Protein AF-A0A7G8IMQ3-F1 (afdb_monomer_lite)

Sequence (125 aa):
MEDGVNHDNGVAVAAYNPFKRRDLAMLTTSTRLKLQAILRRLATGTSVSLEERVYLQKFADCDRTVASWLRQARRQQLAGHPFSGMDGFLNELDLGASEPNQEHRPDRDDLGDWFGGADPWLRRD

Foldseek 3Di:
DDDDDDDDPPPPPVPPDLPPDDVPQDPDPVNVVLLVVQLVCLLQVHDDDPVSVVSLVSNLVRDVVSVLSNLLSLQSNVVNHDDDDPRNVCSVVSHDDSDPPPDDDCVPDVVCVVCVPDDPVPDDD

Secondary structure (DSSP, 8-state):
-----------------TT---STT---HHHHHHHHHHHHHHHTT----HHHHHHHHHHHTT-HHHHHHHHHHHHHHHH-S---HHHHHHHHTT-S-SSTT----TTT--HHHHHHT--GGGS--

Radius of gyration: 24.01 Å; chains: 1; bounding box: 70×51×51 Å

Structure (mmCIF, N/CA/C/O backbone):
data_AF-A0A7G8IMQ3-F1
#
_entry.id   AF-A0A7G8IMQ3-F1
#
loop_
_atom_site.group_PDB
_atom_site.id
_atom_site.type_symbol
_atom_site.label_atom_id
_atom_site.label_alt_id
_atom_site.label_comp_id
_atom_site.label_asym_id
_atom_site.label_entity_id
_atom_site.label_seq_id
_atom_site.pdbx_PDB_ins_code
_atom_site.Cartn_x
_atom_site.Cartn_y
_atom_site.Cartn_z
_atom_site.occupancy
_atom_site.B_iso_or_equiv
_atom_site.auth_seq_id
_atom_site.auth_comp_id
_atom_site.auth_asym_id
_atom_site.auth_atom_id
_atom_site.pdbx_PDB_model_num
ATOM 1 N N . MET A 1 1 ? -43.954 14.650 -40.834 1.00 39.47 1 MET A N 1
ATOM 2 C CA . MET A 1 1 ? -43.111 15.803 -41.192 1.00 39.47 1 MET A CA 1
ATOM 3 C C . MET A 1 1 ? -43.310 16.811 -40.079 1.00 39.47 1 MET A C 1
ATOM 5 O O . MET A 1 1 ? -44.385 17.381 -39.996 1.00 39.47 1 MET A O 1
ATOM 9 N N . GLU A 1 2 ? -42.595 16.633 -38.970 1.00 43.44 2 GLU A N 1
ATOM 10 C CA . GLU A 1 2 ? -41.285 17.262 -38.715 1.00 43.44 2 GLU A CA 1
ATOM 11 C C . GLU A 1 2 ? -41.366 18.778 -38.857 1.00 43.44 2 GLU A C 1
ATOM 13 O O . GLU A 1 2 ? -41.512 19.258 -39.968 1.00 43.44 2 GLU A O 1
ATOM 18 N N . ASP A 1 3 ? -41.304 19.480 -37.726 1.00 37.97 3 ASP A N 1
ATOM 19 C CA . ASP A 1 3 ? -40.486 20.683 -37.580 1.00 37.97 3 ASP A CA 1
ATOM 20 C C . ASP A 1 3 ? -40.259 20.922 -36.086 1.00 37.97 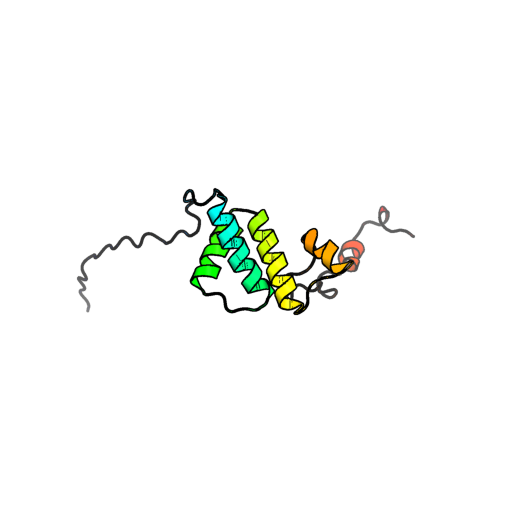3 ASP A C 1
ATOM 22 O O . ASP A 1 3 ? -41.167 21.228 -35.309 1.00 37.97 3 ASP A O 1
ATOM 26 N N . GLY A 1 4 ? -39.024 20.649 -35.673 1.00 45.62 4 GLY A N 1
ATOM 27 C CA . GLY A 1 4 ? -38.547 20.836 -34.317 1.00 45.62 4 GLY A CA 1
ATOM 28 C C . GLY A 1 4 ? -38.103 22.270 -34.070 1.00 45.62 4 GLY A C 1
ATOM 29 O O . GLY A 1 4 ? -37.495 22.900 -34.926 1.00 45.62 4 GLY A O 1
ATOM 30 N N . VAL A 1 5 ? -38.319 22.740 -32.844 1.00 44.91 5 VAL A N 1
ATOM 31 C CA . VAL A 1 5 ? -37.498 23.786 -32.228 1.00 44.91 5 VAL A CA 1
ATOM 32 C C . VAL A 1 5 ? -37.355 23.418 -30.754 1.00 44.91 5 VAL A C 1
ATOM 34 O O . VAL A 1 5 ? -38.187 23.788 -29.928 1.00 44.91 5 VAL A O 1
ATOM 37 N N . ASN A 1 6 ? -36.323 22.643 -30.417 1.00 42.66 6 ASN A N 1
ATOM 38 C CA . ASN A 1 6 ? -35.900 22.505 -29.028 1.00 42.66 6 ASN A CA 1
ATOM 39 C C . ASN A 1 6 ? -34.781 23.515 -28.788 1.00 42.66 6 ASN A C 1
ATOM 41 O O . ASN A 1 6 ? -33.779 23.519 -29.499 1.00 42.66 6 ASN A O 1
ATOM 45 N N . HIS A 1 7 ? -35.028 24.418 -27.846 1.00 43.06 7 HIS A N 1
ATOM 46 C CA . HIS A 1 7 ? -34.142 25.516 -27.507 1.00 43.06 7 HIS A CA 1
ATOM 47 C C . HIS A 1 7 ? -32.805 24.986 -26.983 1.00 43.06 7 HIS A C 1
ATOM 49 O O . HIS A 1 7 ? -32.763 24.151 -26.077 1.00 43.06 7 HIS A O 1
ATOM 55 N N . ASP A 1 8 ? -31.729 25.536 -27.544 1.00 47.81 8 ASP A N 1
ATOM 56 C CA . ASP A 1 8 ? -30.366 25.462 -27.037 1.00 47.81 8 ASP A CA 1
ATOM 57 C C . ASP A 1 8 ? -30.319 25.806 -25.542 1.00 47.81 8 ASP A C 1
ATOM 59 O O . ASP A 1 8 ? -30.289 26.969 -25.142 1.00 47.81 8 ASP A O 1
ATOM 63 N N . ASN A 1 9 ? -30.249 24.776 -24.702 1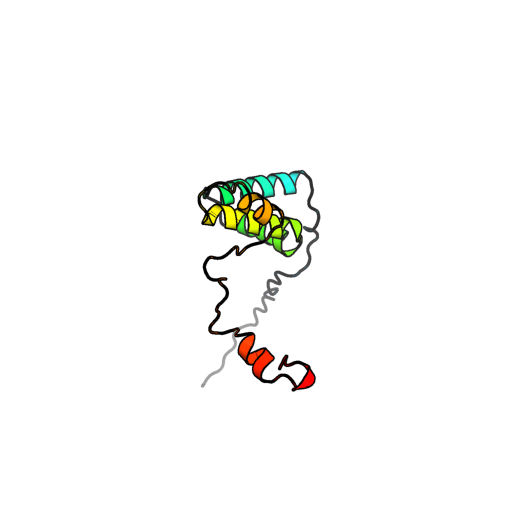.00 44.91 9 ASN A N 1
ATOM 64 C CA . ASN A 1 9 ? -29.697 24.877 -23.359 1.00 44.91 9 ASN A CA 1
ATOM 65 C C . ASN A 1 9 ? -28.290 24.289 -23.401 1.00 44.91 9 ASN A C 1
ATOM 67 O O . ASN A 1 9 ? -28.047 23.151 -22.993 1.00 44.91 9 ASN A O 1
ATOM 71 N N . GLY A 1 10 ? -27.361 25.089 -23.926 1.00 43.72 10 GLY A N 1
ATOM 72 C CA . GLY A 1 10 ? -25.925 24.848 -23.862 1.00 43.72 10 GLY A CA 1
ATOM 73 C C . GLY A 1 10 ? -25.426 24.900 -22.420 1.00 43.72 10 GLY A C 1
ATOM 74 O O . GLY A 1 10 ? -24.772 25.854 -22.005 1.00 43.72 10 GLY A O 1
ATOM 75 N N . VAL A 1 11 ? -25.721 23.862 -21.639 1.00 42.44 11 VAL A N 1
ATOM 76 C CA . VAL A 1 11 ? -24.996 23.582 -20.405 1.00 42.44 11 VAL A CA 1
ATOM 77 C C . VAL A 1 11 ? -23.642 23.056 -20.849 1.00 42.44 11 VAL A C 1
ATOM 79 O O . VAL A 1 11 ? -23.515 21.905 -21.265 1.00 42.44 11 VAL A O 1
ATOM 82 N N . ALA A 1 12 ? -22.622 23.911 -20.796 1.00 44.53 12 ALA A N 1
ATOM 83 C CA . ALA A 1 12 ? -21.241 23.474 -20.880 1.00 44.53 12 ALA A CA 1
ATOM 84 C C . ALA A 1 12 ? -20.992 22.503 -19.718 1.00 44.53 12 ALA A C 1
ATOM 86 O O . ALA A 1 12 ? -20.668 22.904 -18.599 1.00 44.53 12 ALA A O 1
ATOM 87 N N . VAL A 1 13 ? -21.190 21.209 -19.974 1.00 47.47 13 VAL A N 1
ATOM 88 C CA . VAL A 1 13 ? -20.741 20.134 -19.100 1.00 47.47 13 VAL A CA 1
ATOM 89 C C . VAL A 1 13 ? -19.226 20.228 -19.134 1.00 47.47 13 VAL A C 1
ATOM 91 O O . VAL A 1 13 ? -18.579 19.722 -20.049 1.00 47.47 13 VAL A O 1
ATOM 94 N N . ALA A 1 14 ? -18.655 20.966 -18.182 1.00 50.47 14 ALA A N 1
ATOM 95 C CA . ALA A 1 14 ? -17.225 20.973 -17.959 1.00 50.47 14 ALA A CA 1
ATOM 96 C C . ALA A 1 14 ? -16.826 19.514 -17.742 1.00 50.47 14 ALA A C 1
ATOM 98 O O . ALA A 1 14 ? -17.110 18.948 -16.685 1.00 50.47 14 ALA A O 1
ATOM 99 N N . ALA A 1 15 ? -16.247 18.896 -18.776 1.00 53.22 15 ALA A N 1
ATOM 100 C CA . ALA A 1 15 ? -15.785 17.525 -18.732 1.00 53.22 15 ALA A CA 1
ATOM 101 C C . ALA A 1 15 ? -14.956 17.379 -17.460 1.00 53.22 15 ALA A C 1
ATOM 103 O O . ALA A 1 15 ? -13.953 18.079 -17.275 1.00 53.22 15 ALA A O 1
ATOM 104 N N . TYR A 1 16 ? -15.439 16.546 -16.538 1.00 54.94 16 TYR A N 1
ATOM 105 C CA . TYR A 1 16 ? -14.706 16.194 -15.339 1.00 54.94 16 TYR A CA 1
ATOM 106 C C . TYR A 1 16 ? -13.379 15.607 -15.811 1.00 54.94 16 TYR A C 1
ATOM 108 O O . TYR A 1 16 ? -13.317 14.473 -16.270 1.00 54.94 16 TYR A O 1
ATOM 116 N N . ASN A 1 17 ? -12.335 16.432 -15.790 1.00 55.03 17 ASN A N 1
ATOM 117 C CA . ASN A 1 17 ? -10.990 16.019 -16.123 1.00 55.03 17 ASN A CA 1
ATOM 118 C C . ASN A 1 17 ? -10.330 15.619 -14.798 1.00 55.03 17 ASN A C 1
ATOM 120 O O . ASN A 1 17 ? -9.917 16.513 -14.042 1.00 55.03 17 ASN A O 1
ATOM 124 N N . PRO A 1 18 ? -10.263 14.314 -14.471 1.00 54.81 18 PRO A N 1
ATOM 125 C CA . PRO A 1 18 ? -9.664 13.854 -13.221 1.00 54.81 18 PRO A CA 1
ATOM 126 C C . PRO A 1 18 ? -8.175 14.220 -13.125 1.00 54.81 18 PRO A C 1
ATOM 128 O O . PRO A 1 18 ? -7.619 14.212 -12.033 1.00 54.81 18 PRO A O 1
ATOM 131 N N . PHE A 1 19 ? -7.551 14.625 -14.239 1.00 52.44 19 PHE A N 1
ATOM 132 C CA . PHE A 1 19 ? -6.131 14.956 -14.342 1.00 52.44 19 PHE A CA 1
ATOM 133 C C . PHE A 1 19 ? -5.827 16.456 -14.295 1.00 52.44 19 PHE A C 1
ATOM 135 O O . PHE A 1 19 ? -4.677 16.856 -14.490 1.00 52.44 19 PHE A O 1
ATOM 142 N N . LYS A 1 20 ? -6.824 17.319 -14.037 1.00 54.81 20 LYS A N 1
ATOM 143 C CA . LYS A 1 20 ? -6.554 18.743 -13.801 1.00 54.81 20 LYS A CA 1
ATOM 144 C C . LYS A 1 20 ? -5.770 18.847 -12.490 1.00 54.81 20 LYS A C 1
ATOM 146 O O . LYS A 1 20 ? -6.375 18.774 -11.421 1.00 54.81 20 LYS A O 1
ATOM 151 N N . ARG A 1 21 ? -4.436 18.957 -12.597 1.00 54.41 21 ARG A N 1
ATOM 152 C CA . ARG A 1 21 ? -3.479 19.150 -11.494 1.00 54.41 21 ARG A CA 1
ATOM 153 C C . ARG A 1 21 ? -3.949 20.326 -10.638 1.00 54.41 21 ARG A C 1
ATOM 155 O O . ARG A 1 21 ? -3.699 21.479 -10.963 1.00 54.41 21 ARG A O 1
ATOM 162 N N . ARG A 1 22 ? -4.717 20.025 -9.595 1.00 57.41 22 ARG A N 1
ATOM 163 C CA . ARG A 1 22 ? -5.002 20.934 -8.487 1.00 57.41 22 ARG A CA 1
ATOM 164 C C . ARG A 1 22 ? -3.896 20.697 -7.469 1.00 57.41 22 ARG A C 1
ATOM 166 O O . ARG A 1 22 ? -3.482 19.550 -7.317 1.00 57.41 22 ARG A O 1
ATOM 173 N N . ASP A 1 23 ? -3.453 21.745 -6.791 1.00 58.53 23 ASP A N 1
ATOM 174 C CA . ASP A 1 23 ? -2.307 21.819 -5.867 1.00 58.53 23 ASP A CA 1
ATOM 175 C C . ASP A 1 23 ? -2.414 20.946 -4.589 1.00 58.53 23 ASP A C 1
ATOM 177 O O . ASP A 1 23 ? -1.932 21.298 -3.518 1.00 58.53 23 ASP A O 1
ATOM 181 N N . LEU A 1 24 ? -3.029 19.767 -4.684 1.00 58.56 24 LEU A N 1
ATOM 182 C CA . LEU A 1 24 ? -3.152 18.738 -3.649 1.00 58.56 24 LEU A CA 1
ATOM 183 C C . LEU A 1 24 ? -1.842 17.956 -3.431 1.00 58.56 24 LEU A C 1
ATOM 185 O O . LEU A 1 24 ? -1.824 16.994 -2.670 1.00 58.56 24 LEU A O 1
ATOM 189 N N . ALA A 1 25 ? -0.759 18.344 -4.109 1.00 58.75 25 ALA A N 1
ATOM 190 C CA . ALA A 1 25 ? 0.484 17.583 -4.196 1.00 58.75 25 ALA A CA 1
ATOM 191 C C . ALA A 1 25 ? 1.323 17.585 -2.906 1.00 58.75 25 ALA A C 1
ATOM 193 O O . ALA A 1 25 ? 2.239 16.776 -2.782 1.00 58.75 25 ALA A O 1
ATOM 194 N N . MET A 1 26 ? 1.051 18.471 -1.941 1.00 75.75 26 MET A N 1
ATOM 195 C CA . MET A 1 26 ? 1.868 18.531 -0.728 1.00 75.75 26 MET A CA 1
ATOM 196 C C . MET A 1 26 ? 1.367 17.599 0.373 1.00 75.75 26 MET A C 1
ATOM 198 O O . MET A 1 26 ? 0.333 17.822 1.006 1.00 75.75 26 MET A O 1
ATOM 202 N N . LEU A 1 27 ? 2.191 16.595 0.661 1.00 81.44 27 LEU A N 1
ATOM 203 C CA . LEU A 1 27 ? 2.050 15.684 1.786 1.00 81.44 27 LEU A CA 1
ATOM 204 C C . LEU A 1 27 ? 2.427 16.383 3.106 1.00 81.44 27 LEU A C 1
ATOM 206 O O . LEU A 1 27 ? 3.484 16.145 3.691 1.00 81.44 27 LEU A O 1
ATOM 210 N N . THR A 1 28 ? 1.557 17.271 3.583 1.00 89.62 28 THR A N 1
ATOM 211 C CA . THR A 1 28 ? 1.678 17.876 4.920 1.00 89.62 28 THR A CA 1
ATOM 212 C C . THR A 1 28 ? 1.597 16.809 6.019 1.00 89.62 28 THR A C 1
ATOM 214 O O . THR A 1 28 ? 1.009 15.741 5.819 1.00 89.62 28 THR A O 1
ATOM 217 N N . THR A 1 29 ? 2.107 17.102 7.217 1.00 91.81 29 THR A N 1
ATOM 218 C CA . THR A 1 29 ? 2.068 16.175 8.363 1.00 91.81 29 THR A CA 1
ATOM 219 C C . THR A 1 29 ? 0.655 15.664 8.651 1.00 91.81 29 THR A C 1
ATOM 221 O O . THR A 1 29 ? 0.448 14.459 8.782 1.00 91.81 29 THR A O 1
ATOM 224 N N . SER A 1 30 ? -0.342 16.551 8.661 1.00 91.31 30 SER A N 1
ATOM 225 C CA . SER A 1 30 ? -1.739 16.178 8.911 1.00 91.31 30 SER A CA 1
ATOM 226 C C . SER A 1 30 ? -2.301 15.263 7.821 1.00 91.31 30 SER A C 1
ATOM 228 O O . SER A 1 30 ? -2.986 14.287 8.129 1.00 91.31 30 SER A O 1
ATOM 230 N N . THR A 1 31 ? -1.983 15.530 6.548 1.00 92.38 31 THR A N 1
ATOM 231 C CA . THR A 1 31 ? -2.407 14.654 5.441 1.00 92.38 31 THR A CA 1
ATOM 232 C C . THR A 1 31 ? -1.742 13.285 5.526 1.00 92.38 31 THR A C 1
ATOM 234 O O . THR A 1 31 ? -2.432 12.274 5.425 1.00 92.38 31 THR A O 1
ATOM 237 N N . ARG A 1 32 ? -0.436 13.229 5.819 1.00 93.88 32 ARG A N 1
ATOM 238 C CA . ARG A 1 32 ? 0.301 11.977 6.021 1.00 93.88 32 ARG A CA 1
ATOM 239 C C . ARG A 1 32 ? -0.328 11.133 7.128 1.00 93.88 32 ARG A C 1
ATOM 241 O O . ARG A 1 32 ? -0.588 9.957 6.902 1.00 93.88 32 ARG A O 1
ATOM 248 N N . LEU A 1 33 ? -0.612 11.725 8.289 1.00 95.75 33 LEU A N 1
ATOM 249 C CA . LEU A 1 33 ? -1.234 11.018 9.415 1.00 95.75 33 LEU A CA 1
ATOM 250 C C . LEU A 1 33 ? -2.623 10.479 9.055 1.00 95.75 33 LEU A C 1
ATOM 252 O O . LEU A 1 33 ? -2.942 9.332 9.368 1.00 95.75 33 LEU A O 1
ATOM 256 N N . LYS A 1 34 ? -3.430 11.271 8.338 1.00 95.38 34 LYS A N 1
ATOM 257 C CA . LYS A 1 34 ? -4.747 10.835 7.858 1.00 95.38 34 LYS A CA 1
ATOM 258 C C . LYS A 1 34 ? -4.636 9.650 6.896 1.00 95.38 34 LYS A C 1
ATOM 260 O O . LYS A 1 34 ? -5.354 8.667 7.056 1.00 95.38 34 LYS A O 1
ATOM 265 N N . LEU A 1 35 ? -3.721 9.716 5.929 1.00 96.00 35 LEU A N 1
ATOM 266 C CA . LEU A 1 35 ? -3.484 8.624 4.981 1.00 96.00 35 LEU A CA 1
ATOM 267 C C . LEU A 1 35 ? -2.988 7.364 5.700 1.00 96.00 35 LEU A C 1
ATOM 269 O O . LEU A 1 35 ? -3.508 6.282 5.446 1.00 96.00 35 LEU A O 1
ATOM 273 N N . GLN A 1 36 ? -2.055 7.495 6.647 1.00 96.12 36 GLN A N 1
ATOM 274 C CA . GLN A 1 36 ? -1.565 6.373 7.455 1.00 96.12 36 GLN A CA 1
ATOM 275 C C . GLN A 1 36 ? -2.679 5.708 8.273 1.00 96.12 36 GLN A C 1
ATOM 277 O O . GLN A 1 36 ? -2.713 4.483 8.367 1.00 96.12 36 GLN A O 1
ATOM 282 N N . ALA A 1 37 ? -3.613 6.482 8.832 1.00 96.81 37 ALA A N 1
ATOM 283 C CA . ALA A 1 37 ? -4.759 5.931 9.553 1.00 96.81 37 ALA A CA 1
ATOM 284 C C . ALA A 1 37 ? -5.685 5.112 8.634 1.00 96.81 37 ALA A C 1
ATOM 286 O O . ALA A 1 37 ? -6.111 4.017 9.007 1.00 96.81 37 ALA A O 1
ATOM 287 N N . ILE A 1 38 ? -5.955 5.610 7.421 1.00 97.19 38 ILE A N 1
ATOM 288 C CA . ILE A 1 38 ? -6.741 4.887 6.408 1.00 97.19 38 ILE A CA 1
ATOM 289 C C . ILE A 1 38 ? -6.014 3.602 5.987 1.00 97.19 38 ILE A C 1
ATOM 291 O O . ILE A 1 38 ? -6.620 2.534 5.957 1.00 97.19 38 ILE A O 1
ATOM 295 N N . LEU A 1 39 ? -4.712 3.688 5.705 1.00 96.50 39 LEU A N 1
ATOM 296 C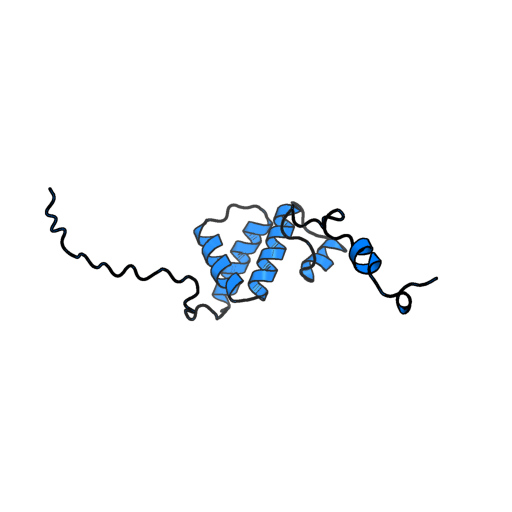 CA . LEU A 1 39 ? -3.889 2.556 5.274 1.00 96.50 39 LEU A CA 1
ATOM 297 C C . LEU A 1 39 ? -3.800 1.456 6.335 1.00 96.50 39 LEU A C 1
ATOM 299 O O . LEU A 1 39 ? -3.908 0.283 5.995 1.00 96.50 39 LEU A O 1
ATOM 303 N N . ARG A 1 40 ? -3.671 1.816 7.618 1.00 95.75 40 ARG A N 1
ATOM 304 C CA . ARG A 1 40 ? -3.697 0.846 8.724 1.00 95.75 40 ARG A CA 1
ATOM 305 C C . ARG A 1 40 ? -5.016 0.080 8.771 1.00 95.75 40 ARG A C 1
ATOM 307 O O . ARG A 1 40 ? -4.991 -1.139 8.858 1.00 95.75 40 ARG A O 1
ATOM 314 N N . ARG A 1 41 ? -6.149 0.784 8.660 1.00 95.75 41 ARG A N 1
ATOM 315 C CA . ARG A 1 41 ? -7.482 0.155 8.615 1.00 95.75 41 ARG A CA 1
ATOM 316 C C . ARG A 1 41 ? -7.649 -0.750 7.399 1.00 95.75 41 ARG A C 1
ATOM 318 O O . ARG A 1 41 ? -8.257 -1.807 7.516 1.00 95.75 41 ARG A O 1
ATOM 325 N N . LEU A 1 42 ? -7.106 -0.345 6.252 1.00 94.88 42 LEU A N 1
ATOM 326 C CA . LEU A 1 42 ? -7.120 -1.162 5.042 1.00 94.88 42 LEU A CA 1
ATOM 327 C C . LEU A 1 42 ? -6.323 -2.460 5.241 1.00 94.88 42 LEU A C 1
ATOM 329 O O . LEU A 1 42 ? -6.845 -3.535 4.962 1.00 94.88 42 LEU A O 1
ATOM 333 N N . ALA A 1 43 ? -5.104 -2.362 5.781 1.00 93.38 43 ALA A N 1
ATOM 334 C CA . ALA A 1 43 ? -4.230 -3.506 6.032 1.00 93.38 43 ALA A CA 1
ATOM 335 C C . ALA A 1 43 ? -4.834 -4.517 7.019 1.00 93.38 43 ALA A C 1
ATOM 337 O O . ALA A 1 43 ? -4.689 -5.719 6.831 1.00 93.38 43 ALA A O 1
ATOM 338 N N . THR A 1 44 ? -5.559 -4.049 8.041 1.00 93.62 44 THR A N 1
ATOM 339 C CA . THR A 1 44 ? -6.250 -4.914 9.013 1.00 93.62 44 THR A CA 1
ATOM 340 C C . THR A 1 44 ? -7.602 -5.437 8.520 1.00 93.62 44 THR A C 1
ATOM 342 O O . THR A 1 44 ? -8.330 -6.060 9.290 1.00 93.62 44 THR A O 1
ATOM 345 N N . GLY A 1 45 ? -7.996 -5.143 7.276 1.00 91.12 45 GLY A N 1
ATOM 346 C CA . GLY A 1 45 ? -9.295 -5.540 6.723 1.00 91.12 45 GLY A CA 1
ATOM 347 C C . GLY A 1 45 ? -10.498 -4.849 7.380 1.00 91.12 45 GLY A C 1
ATOM 348 O O . GLY A 1 45 ? -11.633 -5.294 7.226 1.00 91.12 45 GLY A O 1
ATOM 349 N N . THR A 1 46 ? -10.279 -3.759 8.118 1.00 94.38 46 THR A N 1
ATOM 350 C CA . THR A 1 46 ? -11.350 -2.966 8.734 1.00 94.38 46 THR A CA 1
ATOM 351 C C . THR A 1 46 ? -12.111 -2.175 7.666 1.00 94.38 46 THR A C 1
ATOM 353 O O . THR A 1 46 ? -11.573 -1.851 6.605 1.00 94.38 46 THR A O 1
ATOM 356 N N . SER A 1 47 ? -13.377 -1.834 7.927 1.00 93.44 47 SER A N 1
ATOM 357 C CA . SER A 1 47 ? -14.172 -1.039 6.989 1.00 93.44 47 SER A CA 1
ATOM 358 C C . SER A 1 47 ? -13.505 0.315 6.711 1.00 93.44 47 SER A C 1
ATOM 360 O O . SER A 1 47 ? -13.081 1.025 7.624 1.00 93.44 47 SER A O 1
ATOM 362 N N . VAL A 1 48 ? -13.410 0.669 5.429 1.00 96.12 48 VAL A N 1
ATOM 363 C CA . VAL A 1 48 ? -12.930 1.964 4.923 1.00 96.12 48 VAL A CA 1
ATOM 364 C C . VAL A 1 48 ? -13.986 2.480 3.958 1.00 96.12 48 VAL A C 1
ATOM 366 O O . VAL A 1 48 ? -14.428 1.732 3.080 1.00 96.12 48 VAL A O 1
ATOM 369 N N . SER A 1 49 ? -14.419 3.728 4.130 1.00 96.62 49 SER A N 1
ATOM 370 C CA . SER A 1 49 ? -15.488 4.292 3.305 1.00 96.62 49 SER A CA 1
ATOM 371 C C . SER A 1 49 ? -15.021 4.528 1.865 1.00 96.62 49 SER A C 1
ATOM 373 O O . SER A 1 49 ? -13.824 4.618 1.575 1.00 96.62 49 SER A O 1
ATOM 375 N N . LEU A 1 50 ? -15.971 4.649 0.934 1.00 94.75 50 LEU A N 1
ATOM 376 C CA . LEU A 1 50 ? -15.650 4.993 -0.453 1.00 94.75 50 LEU A CA 1
ATOM 377 C C . LEU A 1 50 ? -14.937 6.350 -0.541 1.00 94.75 50 LEU A C 1
ATOM 379 O O . LEU A 1 50 ? -13.966 6.486 -1.278 1.00 94.75 50 LEU A O 1
ATOM 383 N N . GLU A 1 51 ? -15.373 7.331 0.249 1.00 94.56 51 GLU A N 1
ATOM 384 C CA . GLU A 1 51 ? -14.760 8.661 0.298 1.00 94.56 51 GLU A CA 1
ATOM 385 C C . GLU A 1 51 ? -13.303 8.608 0.763 1.00 94.56 51 GLU A C 1
ATOM 387 O O . GLU A 1 51 ? -12.444 9.255 0.166 1.00 94.56 51 GLU A O 1
ATOM 392 N N . GLU A 1 52 ? -13.003 7.805 1.788 1.00 95.88 52 GLU A N 1
ATOM 393 C CA . GLU A 1 52 ? -11.637 7.596 2.279 1.00 95.88 52 GLU A CA 1
ATOM 394 C C . GLU A 1 52 ? -10.752 6.936 1.218 1.00 95.88 52 GLU A C 1
ATOM 396 O O . GLU A 1 52 ? -9.607 7.348 1.029 1.00 95.88 52 GLU A O 1
ATOM 401 N N . ARG A 1 53 ? -11.289 5.957 0.479 1.00 94.56 53 ARG A N 1
ATOM 402 C CA . ARG A 1 53 ? -10.577 5.299 -0.627 1.00 94.56 53 ARG A CA 1
ATOM 403 C C . ARG A 1 53 ? -10.299 6.261 -1.774 1.00 94.56 53 ARG A C 1
ATOM 405 O O . ARG A 1 53 ? -9.174 6.315 -2.256 1.00 94.56 53 ARG A O 1
ATOM 412 N N . VAL A 1 54 ? -11.291 7.052 -2.181 1.00 94.81 54 VAL A N 1
ATOM 413 C CA . VAL A 1 54 ? -11.130 8.073 -3.227 1.00 94.81 54 VAL A CA 1
ATOM 414 C C . VAL A 1 54 ? -10.136 9.145 -2.781 1.00 94.81 54 VAL A C 1
ATOM 416 O O . VAL A 1 54 ? -9.311 9.587 -3.576 1.00 94.81 54 VAL A O 1
ATOM 419 N N . TYR A 1 55 ? -10.183 9.558 -1.513 1.00 93.44 55 TYR A N 1
ATOM 420 C CA . TYR A 1 55 ? -9.208 10.484 -0.943 1.00 93.44 55 TYR A CA 1
ATOM 421 C C . TYR A 1 55 ? -7.791 9.910 -1.022 1.00 93.44 55 TYR A C 1
ATOM 423 O O . TYR A 1 55 ? -6.910 10.574 -1.552 1.00 93.44 55 TYR A O 1
ATOM 431 N N . LEU A 1 56 ? -7.583 8.673 -0.571 1.00 94.81 56 LEU A N 1
ATOM 432 C CA . LEU A 1 56 ? -6.291 7.990 -0.645 1.00 94.81 56 LEU A CA 1
ATOM 433 C C . LEU A 1 56 ? -5.789 7.848 -2.090 1.00 94.81 56 LEU A C 1
ATOM 435 O O . LEU A 1 56 ? -4.625 8.141 -2.355 1.00 94.81 56 LEU A O 1
ATOM 439 N N . GLN A 1 57 ? -6.666 7.466 -3.024 1.00 93.75 57 GLN A N 1
ATOM 440 C CA . GLN A 1 57 ? -6.309 7.282 -4.431 1.00 93.75 57 GLN A CA 1
ATOM 441 C C . GLN A 1 57 ? -5.819 8.583 -5.074 1.00 93.75 57 GLN A C 1
ATOM 443 O O . GLN A 1 57 ? -4.797 8.572 -5.747 1.00 93.75 57 GLN A O 1
ATOM 448 N N . LYS A 1 58 ? -6.459 9.724 -4.775 1.00 91.62 58 LYS A N 1
ATOM 449 C CA . LYS A 1 58 ? -6.008 11.039 -5.266 1.00 91.62 58 LYS A CA 1
ATOM 450 C C . LYS A 1 58 ? -4.543 11.327 -4.919 1.00 91.62 58 LYS A C 1
ATOM 452 O O . LYS A 1 58 ? -3.827 11.895 -5.738 1.00 91.62 58 LYS A O 1
ATOM 457 N N . PHE A 1 59 ? -4.101 10.948 -3.717 1.00 92.31 59 PHE A N 1
ATOM 458 C CA . PHE A 1 59 ? -2.702 11.112 -3.310 1.00 92.31 59 PHE A CA 1
ATOM 459 C C . PHE A 1 59 ? -1.797 10.041 -3.915 1.00 92.31 59 PHE A C 1
ATOM 461 O O . PHE A 1 59 ? -0.690 10.367 -4.327 1.00 92.31 59 PHE A O 1
ATOM 468 N N . ALA A 1 60 ? -2.257 8.793 -4.011 1.00 93.12 60 ALA A N 1
ATOM 469 C CA . ALA A 1 60 ? -1.499 7.717 -4.648 1.00 93.12 60 ALA A CA 1
ATOM 470 C C . ALA A 1 60 ? -1.200 8.006 -6.131 1.00 93.12 60 ALA A C 1
ATOM 472 O O . ALA A 1 60 ? -0.110 7.701 -6.603 1.00 93.12 60 ALA A O 1
ATOM 473 N N . ASP A 1 61 ? -2.126 8.648 -6.845 1.00 90.38 61 ASP A N 1
ATOM 474 C CA . ASP A 1 61 ? -1.942 9.027 -8.252 1.00 90.38 61 ASP A CA 1
ATOM 475 C C . ASP A 1 61 ? -0.877 10.125 -8.438 1.00 90.38 61 ASP A C 1
ATOM 477 O O . ASP A 1 61 ? -0.314 10.268 -9.523 1.00 90.38 61 ASP A O 1
ATOM 481 N N . CYS A 1 62 ? -0.588 10.902 -7.387 1.00 88.69 62 CYS A N 1
ATOM 482 C CA . CYS A 1 62 ? 0.346 12.030 -7.435 1.00 88.69 62 CYS A CA 1
ATOM 483 C C . CYS A 1 62 ? 1.694 11.743 -6.750 1.00 88.69 62 CYS A C 1
ATOM 485 O O . CYS A 1 62 ? 2.709 12.304 -7.156 1.00 88.69 62 CYS A O 1
ATOM 487 N N . ASP A 1 63 ? 1.715 10.896 -5.716 1.00 90.31 63 ASP A N 1
ATOM 488 C CA . ASP A 1 63 ? 2.891 10.589 -4.896 1.00 90.31 63 ASP A CA 1
ATOM 489 C C . ASP A 1 63 ? 3.175 9.080 -4.889 1.00 90.31 63 ASP A C 1
ATOM 491 O O . ASP A 1 63 ? 2.422 8.264 -4.344 1.00 90.31 63 ASP A O 1
ATOM 495 N N . ARG A 1 64 ? 4.334 8.714 -5.450 1.00 91.06 64 ARG A N 1
ATOM 496 C CA . ARG A 1 64 ? 4.815 7.328 -5.520 1.00 91.06 64 ARG A CA 1
ATOM 497 C C . ARG A 1 64 ? 4.946 6.678 -4.141 1.00 91.06 64 ARG A C 1
ATOM 499 O O . ARG A 1 64 ? 4.735 5.472 -4.025 1.00 91.06 64 ARG A O 1
ATOM 506 N N . THR A 1 65 ? 5.279 7.448 -3.110 1.00 92.00 65 THR A N 1
ATOM 507 C CA . THR A 1 65 ? 5.405 6.964 -1.729 1.00 92.00 65 THR A CA 1
ATOM 508 C C . THR A 1 65 ? 4.049 6.510 -1.201 1.00 92.00 65 THR A C 1
ATOM 510 O O . THR A 1 65 ? 3.929 5.417 -0.652 1.00 92.00 65 THR A O 1
ATOM 513 N N . VAL A 1 66 ? 3.003 7.309 -1.433 1.00 94.44 66 VAL A N 1
ATOM 514 C CA . VAL A 1 66 ? 1.631 6.962 -1.039 1.00 94.44 66 VAL A CA 1
ATOM 515 C C . VAL A 1 66 ? 1.131 5.758 -1.839 1.00 94.44 66 VAL A C 1
ATOM 517 O O . VAL A 1 66 ? 0.518 4.858 -1.266 1.00 94.44 66 VAL A O 1
ATOM 520 N N . ALA A 1 67 ? 1.449 5.688 -3.136 1.00 93.75 67 ALA A N 1
ATOM 521 C CA . ALA A 1 67 ? 1.149 4.517 -3.959 1.00 93.75 67 ALA A CA 1
ATOM 522 C C . ALA A 1 67 ? 1.830 3.238 -3.438 1.00 93.75 67 ALA A C 1
ATOM 524 O O . ALA A 1 67 ? 1.215 2.173 -3.427 1.00 93.75 67 ALA A O 1
ATOM 525 N N . SER A 1 68 ? 3.080 3.344 -2.981 1.00 94.31 68 SER A N 1
ATOM 526 C CA . SER A 1 68 ? 3.825 2.234 -2.379 1.00 94.31 68 SER A CA 1
ATOM 527 C C . SER A 1 68 ? 3.182 1.758 -1.077 1.00 94.31 68 SER A C 1
ATOM 529 O O . SER A 1 68 ? 2.888 0.572 -0.934 1.00 94.31 68 SER A O 1
ATOM 531 N N . TRP A 1 69 ? 2.833 2.677 -0.170 1.00 95.00 69 TRP A N 1
ATOM 532 C CA . TRP A 1 69 ? 2.120 2.315 1.057 1.00 95.00 69 TRP A CA 1
ATOM 533 C C . TRP A 1 69 ? 0.764 1.662 0.784 1.00 95.00 69 TRP A C 1
ATOM 535 O O . TRP A 1 69 ? 0.372 0.739 1.495 1.00 95.00 69 TRP A O 1
ATOM 545 N N . LEU A 1 70 ? 0.045 2.112 -0.250 1.00 95.25 70 LEU A N 1
ATOM 546 C CA . LEU A 1 70 ? -1.213 1.495 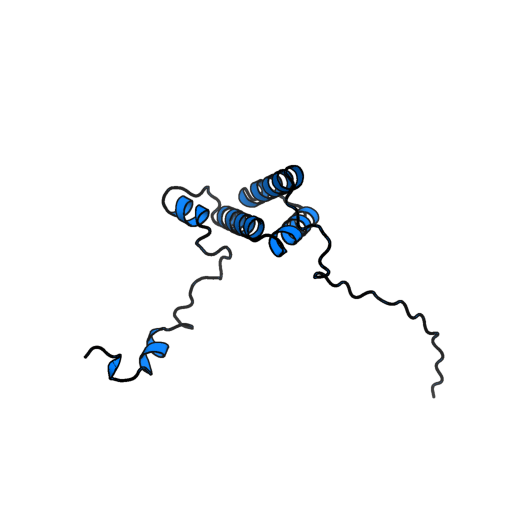-0.663 1.00 95.25 70 LEU A CA 1
ATOM 547 C C . LEU A 1 70 ? -1.007 0.049 -1.134 1.00 95.25 70 LEU A C 1
ATOM 549 O O . LEU A 1 70 ? -1.766 -0.826 -0.719 1.00 95.25 70 LEU A O 1
ATOM 553 N N . ARG A 1 71 ? 0.022 -0.223 -1.947 1.00 93.94 71 ARG A N 1
ATOM 554 C CA . ARG A 1 71 ? 0.368 -1.595 -2.361 1.00 93.94 71 ARG A CA 1
ATOM 555 C C . ARG A 1 71 ? 0.745 -2.469 -1.168 1.00 93.94 71 ARG A C 1
ATOM 557 O O . ARG A 1 71 ? 0.228 -3.576 -1.053 1.00 93.94 71 ARG A O 1
ATOM 564 N N . GLN A 1 72 ? 1.566 -1.951 -0.255 1.00 93.56 72 GLN A N 1
ATOM 565 C CA . GLN A 1 72 ? 1.937 -2.638 0.986 1.00 93.56 72 GLN A CA 1
ATOM 566 C C . GLN A 1 72 ? 0.711 -2.992 1.833 1.00 93.56 72 GLN A C 1
ATOM 568 O O . GLN A 1 72 ? 0.559 -4.137 2.253 1.00 93.56 72 GLN A O 1
ATOM 573 N N . ALA A 1 73 ? -0.193 -2.032 2.048 1.00 93.81 73 ALA A N 1
ATOM 574 C CA . ALA A 1 73 ? -1.408 -2.252 2.825 1.00 93.81 73 ALA A CA 1
ATOM 575 C C . ALA A 1 73 ? -2.331 -3.290 2.168 1.00 93.81 73 ALA A C 1
ATOM 577 O O . ALA A 1 73 ? -2.877 -4.140 2.865 1.00 93.81 73 ALA A O 1
ATOM 578 N N . ARG A 1 74 ? -2.471 -3.272 0.835 1.00 92.25 74 ARG A N 1
ATOM 579 C CA . ARG A 1 74 ? -3.245 -4.288 0.101 1.00 92.25 74 ARG A CA 1
ATOM 580 C C . ARG A 1 74 ? -2.627 -5.677 0.207 1.00 92.25 74 ARG A C 1
ATOM 582 O O . ARG A 1 74 ? -3.353 -6.629 0.464 1.00 92.25 74 ARG A O 1
ATOM 589 N N . ARG A 1 75 ? -1.303 -5.800 0.068 1.00 90.94 75 ARG A N 1
ATOM 590 C CA . ARG A 1 75 ? -0.606 -7.083 0.253 1.00 90.94 75 ARG A CA 1
ATOM 591 C C . ARG A 1 75 ? -0.840 -7.653 1.646 1.00 90.94 75 ARG A C 1
ATOM 593 O O . ARG A 1 75 ? -1.167 -8.826 1.766 1.00 90.94 75 ARG A O 1
ATOM 600 N N . GLN A 1 76 ? -0.742 -6.819 2.680 1.00 91.38 76 GLN A N 1
ATOM 601 C CA . GLN A 1 76 ? -1.039 -7.233 4.056 1.00 91.38 76 GLN A CA 1
ATOM 602 C C . GLN A 1 76 ? -2.500 -7.664 4.222 1.00 91.38 76 GLN A C 1
ATOM 604 O O . GLN A 1 76 ? -2.772 -8.693 4.835 1.00 91.38 76 GLN A O 1
ATOM 609 N N . GLN A 1 77 ? -3.432 -6.914 3.630 1.00 91.62 77 GLN A N 1
ATOM 610 C CA . GLN A 1 77 ? -4.852 -7.252 3.653 1.00 91.62 77 GLN A CA 1
ATOM 611 C C . GLN A 1 77 ? -5.128 -8.613 2.995 1.00 91.62 77 GLN A C 1
ATOM 613 O O . GLN A 1 77 ? -5.918 -9.391 3.524 1.00 91.62 77 GLN A O 1
ATOM 618 N N . LEU A 1 78 ? -4.486 -8.898 1.857 1.00 88.50 78 LEU A N 1
ATOM 619 C CA . LEU A 1 78 ? -4.625 -10.165 1.136 1.00 88.50 78 LEU A CA 1
ATOM 620 C C . LEU A 1 78 ? -3.967 -11.333 1.876 1.00 88.50 78 LEU A C 1
ATOM 622 O O . LEU A 1 78 ? -4.538 -12.419 1.908 1.00 88.50 78 LEU A O 1
ATOM 626 N N . ALA A 1 79 ? -2.799 -11.113 2.484 1.00 88.00 79 ALA A N 1
ATOM 627 C CA . ALA A 1 79 ? -2.114 -12.130 3.278 1.00 88.00 79 ALA A CA 1
ATOM 628 C C . 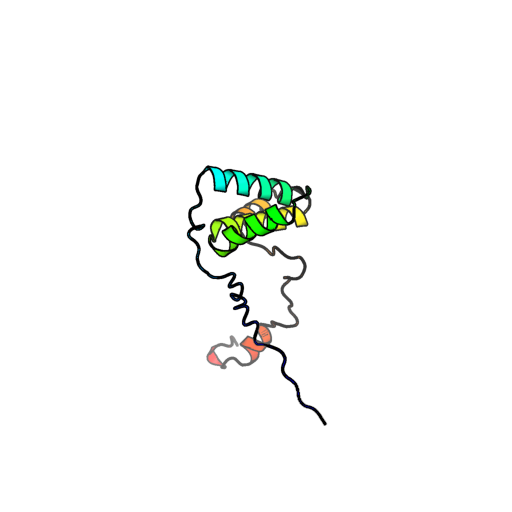ALA A 1 79 ? -2.924 -12.533 4.524 1.00 88.00 79 ALA A C 1
ATOM 630 O O . ALA A 1 79 ? -2.847 -13.672 4.976 1.00 88.00 79 ALA A O 1
ATOM 631 N N . GLY A 1 80 ? -3.698 -11.605 5.101 1.00 84.81 80 GLY A N 1
ATOM 632 C CA . GLY A 1 80 ? -4.533 -11.861 6.280 1.00 84.81 80 GLY A CA 1
ATOM 633 C C . GLY A 1 80 ? -3.748 -12.050 7.586 1.00 84.81 80 GLY A C 1
ATOM 634 O O . GLY A 1 80 ? -4.347 -12.241 8.643 1.00 84.81 80 GLY A O 1
ATOM 635 N N . HIS A 1 81 ? -2.419 -11.961 7.539 1.00 82.19 81 HIS A N 1
ATOM 636 C CA . HIS A 1 81 ? -1.524 -11.999 8.689 1.00 82.19 81 HIS A CA 1
ATOM 637 C C . HIS A 1 81 ? -0.418 -10.943 8.533 1.00 82.19 81 HIS A C 1
ATOM 639 O O . HIS A 1 81 ? -0.092 -10.538 7.413 1.00 82.19 81 HIS A O 1
ATOM 645 N N . PRO A 1 82 ? 0.191 -10.474 9.636 1.00 80.56 82 PRO A N 1
ATOM 646 C CA . PRO A 1 82 ? 1.356 -9.606 9.547 1.00 80.56 82 PRO A CA 1
ATOM 647 C C . PRO A 1 82 ? 2.508 -10.333 8.843 1.00 80.56 82 PRO A C 1
ATOM 649 O O . PRO A 1 82 ? 2.766 -11.513 9.098 1.00 80.56 82 PRO A O 1
ATOM 652 N N . PHE A 1 83 ? 3.206 -9.628 7.954 1.00 84.88 83 PHE A N 1
ATOM 653 C CA . PHE A 1 83 ? 4.416 -10.153 7.334 1.00 84.88 83 PHE A CA 1
ATOM 654 C C . PHE A 1 83 ? 5.538 -10.269 8.370 1.00 84.88 83 PHE A C 1
ATOM 656 O O . PHE A 1 83 ? 5.695 -9.402 9.230 1.00 84.88 83 PHE A O 1
ATOM 663 N N . SER A 1 84 ? 6.326 -11.337 8.279 1.00 86.00 84 SER A N 1
ATOM 664 C CA . SER A 1 84 ? 7.482 -11.570 9.146 1.00 86.00 84 SER A CA 1
ATOM 665 C C . SER A 1 84 ? 8.638 -12.164 8.342 1.00 86.00 84 SER A C 1
ATOM 667 O O . SER A 1 84 ? 8.421 -12.729 7.270 1.00 86.00 84 SER A O 1
ATOM 669 N N . GLY A 1 85 ? 9.871 -12.007 8.828 1.00 90.25 85 GLY A N 1
ATOM 670 C CA . GLY A 1 85 ? 11.061 -12.529 8.151 1.00 90.25 85 GLY A CA 1
ATOM 671 C C . GLY A 1 85 ? 11.227 -11.984 6.727 1.00 90.25 85 GLY A C 1
ATOM 672 O O . GLY A 1 85 ? 11.189 -10.772 6.512 1.00 90.25 85 GLY A O 1
ATOM 673 N N . MET A 1 86 ? 11.410 -12.890 5.761 1.00 90.19 86 MET A N 1
ATOM 674 C CA . MET A 1 86 ? 11.653 -12.554 4.353 1.00 90.19 86 MET A CA 1
ATOM 675 C C . MET A 1 86 ? 10.478 -11.806 3.715 1.00 90.19 86 MET A C 1
ATOM 677 O O . MET A 1 86 ? 10.694 -10.810 3.032 1.00 90.19 86 MET A O 1
ATOM 681 N N . ASP A 1 87 ? 9.239 -12.215 3.988 1.00 86.00 87 ASP A N 1
ATOM 682 C CA . ASP A 1 87 ? 8.060 -11.555 3.413 1.00 86.00 87 ASP A CA 1
ATOM 683 C C . ASP A 1 87 ? 7.909 -10.121 3.931 1.00 86.00 87 ASP A C 1
ATOM 685 O O . ASP A 1 87 ? 7.493 -9.223 3.199 1.00 86.00 87 ASP A O 1
ATOM 689 N N . GLY A 1 88 ? 8.300 -9.886 5.190 1.00 88.94 88 GLY A N 1
ATOM 690 C CA . GLY A 1 88 ? 8.343 -8.547 5.781 1.00 88.94 88 GLY A CA 1
ATOM 691 C C . GLY A 1 88 ? 9.334 -7.652 5.049 1.00 88.94 88 GLY A C 1
ATOM 692 O O . GLY A 1 88 ? 8.971 -6.564 4.604 1.00 88.94 88 GLY A O 1
ATOM 693 N N . PHE A 1 89 ? 10.550 -8.157 4.843 1.00 91.44 89 PHE A N 1
ATOM 694 C CA . PHE A 1 89 ? 11.600 -7.460 4.106 1.00 91.44 89 PHE A CA 1
ATOM 695 C C . PHE A 1 89 ? 11.204 -7.159 2.652 1.00 91.44 89 PHE A C 1
ATOM 697 O O . PHE A 1 89 ? 11.342 -6.027 2.189 1.00 91.44 89 PHE A O 1
ATOM 704 N N . LEU A 1 90 ? 10.655 -8.140 1.930 1.00 90.94 90 LEU A N 1
ATOM 705 C CA . LEU A 1 90 ? 10.190 -7.945 0.555 1.00 90.94 90 LEU A CA 1
ATOM 706 C C . LEU A 1 90 ? 9.064 -6.912 0.484 1.00 90.94 90 LEU A C 1
ATOM 708 O O . LEU A 1 90 ? 9.077 -6.036 -0.382 1.00 90.94 90 LEU A O 1
ATOM 712 N N . ASN A 1 91 ? 8.127 -6.953 1.431 1.00 90.38 91 ASN A N 1
ATOM 713 C CA . ASN A 1 91 ? 7.056 -5.974 1.490 1.00 90.38 91 ASN A CA 1
ATOM 714 C C . ASN A 1 91 ? 7.576 -4.556 1.787 1.00 90.38 91 ASN A C 1
ATOM 716 O O . ASN A 1 91 ? 7.081 -3.601 1.185 1.00 90.38 91 ASN A O 1
ATOM 720 N N . GLU A 1 92 ? 8.568 -4.399 2.669 1.00 89.62 92 GLU A N 1
ATOM 721 C CA . GLU A 1 92 ? 9.233 -3.113 2.942 1.00 89.62 92 GLU A CA 1
ATOM 722 C C . GLU A 1 92 ? 9.925 -2.540 1.701 1.00 89.62 92 GLU A C 1
ATOM 724 O O . GLU A 1 92 ? 9.836 -1.337 1.454 1.00 89.62 92 GLU A O 1
ATOM 729 N N . LEU A 1 93 ? 10.518 -3.403 0.873 1.00 91.75 93 LEU A N 1
ATOM 730 C CA . LEU A 1 93 ? 11.076 -3.039 -0.433 1.00 91.75 93 LEU A CA 1
ATOM 731 C C . LEU A 1 93 ? 10.016 -2.810 -1.523 1.00 91.75 93 LEU A C 1
ATOM 733 O O . LEU A 1 93 ? 10.359 -2.504 -2.664 1.00 91.75 93 LEU A O 1
ATOM 737 N N . ASP A 1 94 ? 8.734 -2.940 -1.181 1.00 89.69 94 ASP A N 1
ATOM 738 C CA . ASP A 1 94 ? 7.603 -2.876 -2.106 1.00 89.69 94 ASP A CA 1
ATOM 739 C C . ASP A 1 94 ? 7.688 -3.895 -3.253 1.00 89.69 94 ASP A C 1
ATOM 741 O O . ASP A 1 94 ? 7.263 -3.638 -4.381 1.00 89.69 94 ASP A O 1
ATOM 745 N N . LEU A 1 95 ? 8.235 -5.071 -2.948 1.00 86.94 95 LEU A N 1
ATOM 746 C CA . LEU A 1 95 ? 8.354 -6.201 -3.856 1.00 86.94 95 LEU A CA 1
ATOM 747 C C . LEU A 1 95 ? 7.217 -7.195 -3.595 1.00 86.94 95 LEU A C 1
ATOM 749 O O . LEU A 1 95 ? 6.898 -7.510 -2.449 1.00 86.94 95 LEU A O 1
ATOM 753 N N . GLY A 1 96 ? 6.604 -7.686 -4.672 1.00 80.25 96 GLY A N 1
ATOM 754 C CA . GLY A 1 96 ? 5.509 -8.660 -4.630 1.00 80.25 96 GLY A CA 1
ATOM 755 C C . GLY A 1 96 ? 4.193 -8.139 -5.213 1.00 80.25 96 GLY A C 1
ATOM 756 O O . GLY A 1 96 ? 3.948 -6.930 -5.284 1.00 80.25 96 GLY A O 1
ATOM 757 N N . ALA A 1 97 ? 3.339 -9.074 -5.631 1.00 73.12 97 ALA A N 1
ATOM 758 C CA . ALA A 1 97 ? 2.051 -8.788 -6.254 1.00 73.12 97 ALA A CA 1
ATOM 759 C C . ALA A 1 97 ? 1.048 -8.240 -5.231 1.00 73.12 97 ALA A C 1
ATOM 761 O O . ALA A 1 97 ? 0.868 -8.811 -4.159 1.00 73.12 97 ALA A O 1
ATOM 762 N N . SER A 1 98 ? 0.384 -7.130 -5.559 1.00 69.69 98 SER A N 1
ATOM 763 C CA . SER A 1 98 ? -0.692 -6.564 -4.732 1.00 69.69 98 SER A CA 1
ATOM 764 C C . SER A 1 98 ? -2.079 -7.078 -5.109 1.00 69.69 98 SER A C 1
ATOM 766 O O . SER A 1 98 ? -3.049 -6.678 -4.476 1.00 69.69 98 SER A O 1
ATOM 768 N N . GLU A 1 99 ? -2.180 -7.908 -6.148 1.00 69.19 99 GLU A N 1
ATOM 769 C CA . GLU A 1 99 ? -3.430 -8.455 -6.670 1.00 69.19 99 GLU A CA 1
ATOM 770 C C . GLU A 1 99 ? -3.266 -9.971 -6.893 1.00 69.19 99 GLU A C 1
ATOM 772 O O . GLU A 1 99 ? -2.240 -10.390 -7.434 1.00 69.19 99 GLU A O 1
ATOM 777 N N . PRO A 1 100 ? -4.262 -10.800 -6.534 1.00 61.72 100 PRO A N 1
ATOM 778 C CA . PRO A 1 100 ? -4.148 -12.264 -6.560 1.00 61.72 100 PRO A CA 1
ATOM 779 C C . PRO A 1 100 ? -3.935 -12.851 -7.965 1.00 61.72 100 PRO A C 1
ATOM 781 O O . PRO A 1 100 ? -3.421 -13.949 -8.101 1.00 61.72 100 PRO A O 1
ATOM 784 N N . ASN A 1 101 ? -4.289 -12.111 -9.021 1.00 61.41 101 ASN A N 1
ATOM 785 C CA . ASN A 1 101 ? -4.229 -12.579 -10.411 1.00 61.41 101 ASN A CA 1
ATOM 786 C C . ASN A 1 101 ? -3.039 -12.008 -11.207 1.00 61.41 101 ASN A C 1
ATOM 788 O O . ASN A 1 101 ? -3.043 -12.073 -12.437 1.00 61.41 101 ASN A O 1
ATOM 792 N N . GLN A 1 102 ? -2.052 -11.410 -10.533 1.00 64.31 102 GLN A N 1
ATOM 793 C CA . GLN A 1 102 ? -0.803 -10.940 -11.153 1.00 64.31 102 GLN A CA 1
ATOM 794 C C . GLN A 1 102 ? 0.286 -12.022 -11.214 1.00 64.31 102 GLN A C 1
ATOM 796 O O . GLN A 1 102 ? 1.444 -11.708 -11.484 1.00 64.31 102 GLN A O 1
ATOM 801 N N . GLU A 1 103 ? -0.059 -13.284 -10.954 1.00 63.34 103 GLU A N 1
ATOM 802 C CA . GLU A 1 103 ? 0.880 -14.390 -11.110 1.00 63.34 103 GLU A CA 1
ATOM 803 C C . GLU A 1 103 ? 1.428 -14.442 -12.540 1.00 63.34 103 GLU A C 1
ATOM 805 O O . GLU A 1 103 ? 0.700 -14.290 -13.527 1.00 63.34 103 GLU A O 1
ATOM 810 N N . HIS A 1 104 ? 2.745 -14.636 -12.620 1.00 63.97 104 HIS A N 1
ATOM 811 C CA . HIS A 1 104 ? 3.463 -14.903 -13.856 1.00 63.97 104 HIS A CA 1
ATOM 812 C C . HIS A 1 104 ? 2.774 -16.062 -14.583 1.00 63.97 104 HIS A C 1
ATOM 814 O O . HIS A 1 104 ? 2.642 -17.143 -14.013 1.00 63.97 104 HIS A O 1
ATOM 820 N N . ARG A 1 105 ? 2.323 -15.836 -15.823 1.00 64.44 105 ARG A N 1
ATOM 821 C CA . ARG A 1 105 ? 1.710 -16.870 -16.666 1.00 64.44 105 ARG A CA 1
ATOM 822 C C . ARG A 1 105 ? 2.804 -17.505 -17.523 1.00 64.44 105 ARG A C 1
ATOM 824 O O . ARG A 1 105 ? 3.125 -16.933 -18.567 1.00 64.44 105 ARG A O 1
ATOM 831 N N . PRO A 1 106 ? 3.388 -18.645 -17.113 1.00 61.75 106 PRO A N 1
ATOM 832 C CA . PRO A 1 106 ? 4.495 -19.251 -17.852 1.00 61.75 106 PRO A CA 1
ATOM 833 C C . PRO A 1 106 ? 4.090 -19.632 -19.283 1.00 61.75 106 PRO A C 1
ATOM 835 O O . PRO A 1 106 ? 4.902 -19.569 -20.191 1.00 61.75 106 PRO A O 1
ATOM 838 N N . ASP A 1 107 ? 2.814 -19.934 -19.498 1.00 67.00 107 ASP A N 1
ATOM 839 C CA . ASP A 1 107 ? 2.223 -20.292 -20.787 1.00 67.00 107 ASP A CA 1
ATOM 840 C C . ASP A 1 107 ? 2.005 -19.100 -21.744 1.00 67.00 107 ASP A C 1
ATOM 842 O O . ASP A 1 107 ? 1.649 -19.311 -22.903 1.00 67.00 107 ASP A O 1
ATOM 846 N N . ARG A 1 108 ? 2.213 -17.849 -21.302 1.00 61.06 108 ARG A N 1
ATOM 847 C CA . ARG A 1 108 ? 2.115 -16.651 -22.164 1.00 61.06 108 ARG A CA 1
ATOM 848 C C . ARG A 1 108 ? 3.440 -15.935 -22.401 1.00 61.06 108 ARG A C 1
ATOM 850 O O . ARG A 1 108 ? 3.580 -15.313 -23.448 1.00 61.06 108 ARG A O 1
ATOM 857 N N . ASP A 1 109 ? 4.358 -16.018 -21.446 1.00 62.44 109 ASP A N 1
ATOM 858 C CA . ASP A 1 109 ? 5.664 -15.361 -21.482 1.00 62.44 109 ASP A CA 1
ATOM 859 C C . ASP A 1 109 ? 6.771 -16.425 -21.390 1.00 62.44 109 ASP A C 1
ATOM 861 O O . ASP A 1 109 ? 7.580 -16.429 -20.459 1.00 62.44 109 ASP A O 1
ATOM 865 N N . ASP A 1 110 ? 6.796 -17.367 -22.341 1.00 70.12 110 ASP A N 1
ATOM 866 C CA . ASP A 1 110 ? 7.911 -18.307 -22.439 1.00 70.12 110 ASP A CA 1
ATOM 867 C C . ASP A 1 110 ? 9.134 -17.570 -22.997 1.00 70.12 110 ASP A C 1
ATOM 869 O O . ASP A 1 110 ? 9.283 -17.339 -24.199 1.00 70.12 110 ASP A O 1
ATOM 873 N N . LEU A 1 111 ? 10.039 -17.186 -22.096 1.00 69.56 111 LEU A N 1
ATOM 874 C CA . LEU A 1 111 ? 11.360 -16.684 -22.467 1.00 69.56 111 LEU A CA 1
ATOM 875 C C . LEU A 1 111 ? 12.084 -17.671 -23.399 1.00 69.56 111 LEU A C 1
ATOM 877 O O . LEU A 1 111 ? 12.890 -17.240 -24.218 1.00 69.56 111 LEU A O 1
ATOM 881 N N . GLY A 1 112 ? 11.779 -18.970 -23.324 1.00 72.06 112 GLY A N 1
ATOM 882 C CA . GLY A 1 112 ? 12.258 -19.997 -24.242 1.00 72.06 112 GLY A CA 1
ATOM 883 C C . GLY A 1 112 ? 11.914 -19.712 -25.704 1.00 72.06 112 GLY A C 1
ATOM 884 O O . GLY A 1 112 ? 12.808 -19.794 -26.542 1.00 72.06 112 GLY A O 1
ATOM 885 N N . ASP A 1 113 ? 10.689 -19.280 -26.013 1.00 70.00 113 ASP A N 1
ATOM 886 C CA . ASP A 1 113 ? 10.300 -18.858 -27.368 1.00 70.00 113 ASP A CA 1
ATOM 887 C C . ASP A 1 113 ? 11.025 -17.570 -27.786 1.00 70.00 113 ASP A C 1
ATOM 889 O O . ASP A 1 113 ? 11.465 -17.434 -28.932 1.00 70.00 113 ASP A O 1
ATOM 893 N N . TRP A 1 114 ? 11.226 -16.641 -26.844 1.00 69.94 114 TRP A N 1
ATOM 894 C CA . TRP A 1 114 ? 11.989 -15.412 -27.084 1.00 69.94 114 TRP A CA 1
ATOM 895 C C . TRP A 1 114 ? 13.463 -15.697 -27.429 1.00 69.94 114 TRP A C 1
ATOM 897 O O . TRP A 1 114 ? 14.015 -15.089 -28.347 1.00 69.94 114 TRP A O 1
ATOM 907 N N . PHE A 1 115 ? 14.090 -16.665 -26.753 1.00 68.81 115 PHE A N 1
ATOM 908 C CA . PHE A 1 115 ? 15.455 -17.125 -27.041 1.00 68.81 115 PHE A CA 1
ATOM 909 C C . PHE A 1 115 ? 15.530 -18.157 -28.183 1.00 68.81 115 PHE A C 1
ATOM 911 O O . PHE A 1 115 ? 16.594 -18.336 -28.778 1.00 68.81 115 PHE A O 1
ATOM 918 N N . GLY A 1 116 ? 14.426 -18.813 -28.543 1.00 72.44 116 GLY A N 1
ATOM 919 C CA . GLY A 1 116 ? 14.358 -19.835 -29.592 1.00 72.44 116 GLY A CA 1
ATOM 920 C C . GLY A 1 116 ? 14.596 -19.287 -31.002 1.00 72.44 116 GLY A C 1
ATOM 921 O O . GLY A 1 116 ? 15.053 -20.019 -31.883 1.00 72.44 116 GLY A O 1
ATOM 922 N N . GLY A 1 117 ? 14.360 -17.986 -31.201 1.00 70.81 117 GLY A N 1
ATOM 923 C CA . GLY A 1 117 ? 14.687 -17.241 -32.422 1.00 70.81 117 GLY A CA 1
ATOM 924 C C . GLY A 1 117 ? 16.073 -16.588 -32.427 1.00 70.81 117 GLY A C 1
ATOM 925 O O . GLY A 1 117 ? 16.429 -15.951 -33.414 1.00 70.81 117 GLY A O 1
ATOM 926 N N . ALA A 1 118 ? 16.857 -16.714 -31.351 1.00 73.75 118 ALA A N 1
ATOM 927 C CA . ALA A 1 118 ? 18.145 -16.037 -31.250 1.00 73.75 118 ALA A CA 1
ATOM 928 C C . ALA A 1 118 ? 19.185 -16.621 -32.212 1.00 73.75 118 ALA A C 1
ATOM 930 O O . ALA A 1 118 ? 19.218 -17.838 -32.453 1.00 73.75 118 ALA A O 1
ATOM 931 N N . ASP A 1 119 ? 20.047 -15.737 -32.715 1.00 78.25 119 ASP A N 1
ATOM 932 C CA . ASP A 1 119 ? 21.136 -16.078 -33.619 1.00 78.25 119 ASP A CA 1
ATOM 933 C C . ASP A 1 119 ? 22.067 -17.157 -33.029 1.00 78.25 119 ASP A C 1
ATOM 935 O O . ASP A 1 119 ? 22.264 -17.215 -31.809 1.00 78.25 119 ASP A O 1
ATOM 939 N N . PRO A 1 120 ? 22.723 -17.969 -33.880 1.00 75.50 120 PRO A N 1
ATOM 940 C CA . PRO A 1 120 ? 23.585 -19.066 -33.438 1.00 75.50 120 PRO A CA 1
ATOM 941 C C . PRO A 1 120 ? 24.717 -18.658 -32.485 1.00 75.50 120 PRO A C 1
ATOM 943 O O . PRO A 1 120 ? 25.096 -19.446 -31.633 1.00 75.50 120 PRO A O 1
ATOM 946 N N . TRP A 1 121 ? 25.227 -17.426 -32.574 1.00 79.19 121 TRP A N 1
ATOM 947 C CA . TRP A 1 121 ? 26.302 -16.927 -31.703 1.00 79.19 121 TRP A CA 1
ATOM 948 C C . TRP A 1 121 ? 25.857 -16.643 -30.256 1.00 79.19 121 TRP A C 1
ATOM 950 O O . TRP A 1 121 ? 26.707 -16.473 -29.384 1.00 79.19 121 TRP A O 1
ATOM 960 N N . LEU A 1 122 ? 24.544 -16.575 -29.996 1.00 74.00 122 LEU A N 1
ATOM 961 C CA . LEU A 1 122 ? 23.969 -16.419 -28.654 1.00 74.00 122 LEU A CA 1
ATOM 962 C C . LEU A 1 122 ? 23.628 -17.774 -28.011 1.00 74.00 122 LEU A C 1
ATOM 964 O O . LEU A 1 122 ? 23.385 -17.851 -26.805 1.00 74.00 122 LEU A O 1
ATOM 968 N N . ARG A 1 123 ? 23.601 -18.850 -28.803 1.00 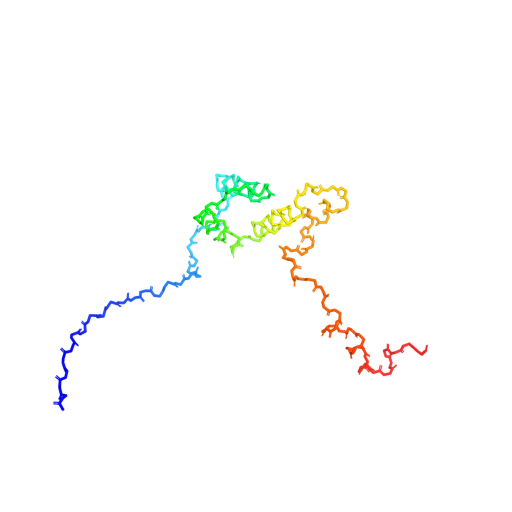72.06 123 ARG A N 1
ATOM 969 C CA . ARG A 1 123 ? 23.348 -20.200 -28.305 1.00 72.06 123 ARG A CA 1
ATOM 970 C C . ARG A 1 123 ? 24.652 -20.775 -27.775 1.00 72.06 123 ARG A C 1
ATOM 972 O O . ARG A 1 123 ? 25.713 -20.602 -28.363 1.00 72.06 123 ARG A O 1
ATOM 979 N N . ARG A 1 124 ? 24.567 -21.436 -26.627 1.00 66.69 124 ARG A N 1
ATOM 980 C CA . ARG A 1 124 ? 25.675 -22.220 -26.097 1.00 66.69 124 ARG A CA 1
ATOM 981 C C . ARG A 1 124 ? 25.500 -23.637 -26.635 1.00 66.69 124 ARG A C 1
ATOM 983 O O . ARG A 1 124 ? 24.477 -24.247 -26.332 1.00 66.69 124 ARG A O 1
ATOM 990 N N . ASP A 1 125 ? 26.444 -24.072 -27.466 1.00 64.50 125 ASP A N 1
ATOM 991 C CA . ASP A 1 125 ? 26.518 -25.437 -28.008 1.00 64.50 125 ASP A CA 1
ATOM 992 C C . ASP A 1 125 ? 26.466 -26.510 -26.905 1.00 64.50 125 ASP A C 1
ATOM 994 O O . ASP A 1 125 ? 27.034 -26.271 -25.805 1.00 64.50 125 ASP A O 1
#

pLDDT: mean 77.8, std 17.74, range [37.97, 97.19]